Protein AF-A0A3A6UJ00-F1 (afdb_monomer_lite)

Secondary structure (DSSP, 8-state):
-HHHHHHHHHHHHHHHHHHHHHHHHS---EE-HHHHHHHHT--HHHHHHHHTSTTSPPPEEEETTEEEEEHHHHHHHHHHHHT-

Sequence (84 aa):
MRTAYTNDLINALEQLKAQRELQNEVPQIWYTKADLCRHFGITYNTLKRWEKHKRFPLMELKDLCTGRYDIRKIERFLHKLQLS

Radius of gyration: 18.65 Å; chains: 1; bounding box: 44×25×52 Å

pLDDT: mean 82.36, std 11.03, range [47.38, 93.81]

Structure (mmCIF, N/CA/C/O backbone):
data_AF-A0A3A6UJ00-F1
#
_entry.id   AF-A0A3A6UJ00-F1
#
loop_
_atom_site.group_PDB
_atom_site.id
_atom_site.type_symbol
_atom_site.label_atom_id
_atom_site.label_alt_id
_atom_site.label_comp_id
_atom_site.label_asym_id
_atom_site.label_entity_id
_atom_site.label_seq_id
_atom_site.pdbx_PDB_ins_code
_atom_site.Cartn_x
_atom_site.Cartn_y
_atom_site.Cartn_z
_atom_site.occupancy
_atom_site.B_iso_or_equiv
_atom_site.auth_seq_id
_atom_site.auth_comp_id
_atom_site.auth_asym_id
_atom_site.auth_atom_id
_atom_site.pdbx_PDB_model_num
ATOM 1 N N . MET A 1 1 ? -27.352 11.169 35.989 1.00 57.75 1 MET A N 1
ATOM 2 C CA . MET A 1 1 ? -26.978 11.653 34.637 1.00 57.75 1 MET A CA 1
ATOM 3 C C . MET A 1 1 ? -25.532 11.351 34.213 1.00 57.75 1 MET A C 1
ATOM 5 O O . MET A 1 1 ? -25.288 11.347 33.019 1.00 57.75 1 MET A O 1
ATOM 9 N N . ARG A 1 2 ? -24.572 11.050 35.109 1.00 60.25 2 ARG A N 1
ATOM 10 C CA . ARG A 1 2 ? -23.173 10.736 34.717 1.00 60.25 2 ARG A CA 1
ATOM 11 C C . ARG A 1 2 ? -22.953 9.357 34.073 1.00 60.25 2 ARG A C 1
ATOM 13 O O . ARG A 1 2 ? -21.980 9.191 33.356 1.00 60.25 2 ARG A O 1
ATOM 20 N N . THR A 1 3 ? -23.840 8.396 34.321 1.00 67.88 3 THR A N 1
ATOM 21 C CA . THR A 1 3 ? -23.668 6.989 33.917 1.00 67.88 3 THR A CA 1
ATOM 22 C C . THR A 1 3 ? -23.967 6.723 32.440 1.00 67.88 3 THR A C 1
ATOM 24 O O . THR A 1 3 ? -23.356 5.843 31.849 1.00 67.88 3 THR A O 1
ATOM 27 N N . ALA A 1 4 ? -24.872 7.491 31.823 1.00 70.81 4 ALA A N 1
ATOM 28 C CA . ALA A 1 4 ? -25.190 7.345 30.400 1.00 70.81 4 ALA A CA 1
ATOM 29 C C . ALA A 1 4 ? -23.976 7.704 29.526 1.00 70.81 4 ALA A C 1
ATOM 31 O O . ALA A 1 4 ? -23.525 6.891 28.731 1.00 70.81 4 ALA A O 1
ATOM 32 N N . TYR A 1 5 ? -23.357 8.857 29.796 1.00 77.94 5 TYR A N 1
ATOM 33 C CA . TYR A 1 5 ? -22.166 9.315 29.079 1.00 77.94 5 TYR A CA 1
ATOM 34 C C . TYR A 1 5 ? -20.969 8.365 29.233 1.00 77.94 5 TYR A C 1
ATOM 36 O O . TYR A 1 5 ? -20.240 8.120 28.276 1.00 77.94 5 TYR A O 1
ATOM 44 N N . THR A 1 6 ? -20.759 7.793 30.425 1.00 82.50 6 THR A N 1
ATOM 45 C CA . THR A 1 6 ? -19.684 6.808 30.620 1.00 82.50 6 THR A CA 1
ATOM 46 C C . THR A 1 6 ? -19.936 5.525 29.838 1.00 82.50 6 THR A C 1
ATOM 48 O O . THR A 1 6 ? -18.993 4.974 29.283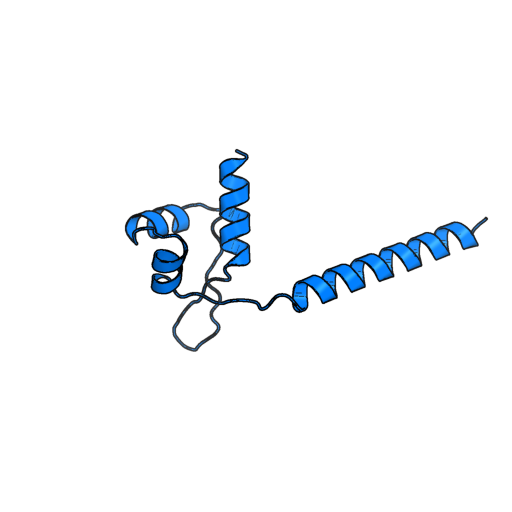 1.00 82.50 6 THR A O 1
ATOM 51 N N . ASN A 1 7 ? -21.189 5.073 29.749 1.00 85.81 7 ASN A N 1
ATOM 52 C CA . ASN A 1 7 ? -21.540 3.877 28.984 1.00 85.81 7 ASN A CA 1
ATOM 53 C C . ASN A 1 7 ? -21.379 4.110 27.475 1.00 85.81 7 ASN A C 1
ATOM 55 O O . ASN A 1 7 ? -20.825 3.257 26.787 1.00 85.81 7 ASN A O 1
ATOM 59 N N . ASP A 1 8 ? -21.768 5.284 26.973 1.00 88.44 8 ASP A N 1
ATOM 60 C CA . ASP A 1 8 ? -21.577 5.655 25.566 1.00 88.44 8 ASP A CA 1
ATOM 61 C C . ASP A 1 8 ? -20.090 5.695 25.182 1.00 88.44 8 ASP A C 1
ATOM 63 O O . ASP A 1 8 ? -19.704 5.207 24.118 1.00 88.44 8 ASP A O 1
ATOM 67 N N . LEU A 1 9 ? -19.233 6.211 26.071 1.00 89.06 9 LEU A N 1
ATOM 68 C CA . LEU A 1 9 ? -17.784 6.217 25.862 1.00 89.06 9 LEU A CA 1
ATOM 69 C C . LEU A 1 9 ? -17.186 4.807 25.837 1.00 89.06 9 LEU A C 1
ATOM 71 O O . LEU A 1 9 ? -16.319 4.536 25.008 1.00 89.06 9 LEU A O 1
ATOM 75 N N . ILE A 1 10 ? -17.634 3.913 26.724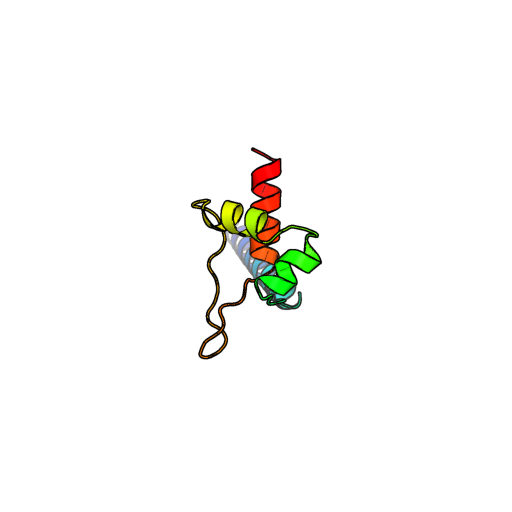 1.00 92.31 10 ILE A N 1
ATOM 76 C CA . ILE A 1 10 ? -17.182 2.514 26.756 1.00 92.31 10 ILE A CA 1
ATOM 77 C C . ILE A 1 10 ? -17.577 1.810 25.453 1.00 92.31 10 ILE A C 1
ATOM 79 O O . ILE A 1 10 ? -16.718 1.214 24.803 1.00 92.31 10 ILE A O 1
ATOM 83 N N . ASN A 1 11 ? -18.829 1.972 25.020 1.00 93.62 11 ASN A N 1
ATOM 84 C CA . ASN A 1 11 ? -19.333 1.404 23.769 1.00 93.62 11 ASN A CA 1
ATOM 85 C C . ASN A 1 11 ? -18.542 1.908 22.552 1.00 93.62 11 ASN A C 1
ATOM 87 O O . ASN A 1 11 ? -18.147 1.120 21.693 1.00 93.62 11 ASN A O 1
ATOM 91 N N . ALA A 1 12 ? -18.253 3.212 22.485 1.00 92.12 12 ALA A N 1
ATOM 92 C CA . ALA A 1 12 ? -17.436 3.781 21.414 1.00 92.12 12 ALA A CA 1
ATOM 93 C C . ALA A 1 12 ? -16.013 3.193 21.405 1.00 92.12 12 ALA A C 1
ATOM 95 O O . ALA A 1 12 ? -15.439 2.936 20.344 1.00 92.12 12 ALA A O 1
ATOM 96 N N . LEU A 1 13 ? -15.440 2.940 22.584 1.00 93.06 13 LEU A N 1
ATOM 97 C CA . LEU A 1 13 ? -14.108 2.359 22.716 1.00 93.06 13 LEU A CA 1
ATOM 98 C C . LEU A 1 13 ? -14.069 0.892 22.261 1.00 93.06 13 LEU A C 1
ATOM 100 O O . LEU A 1 13 ? -13.113 0.479 21.603 1.00 93.06 13 LEU A O 1
ATOM 104 N N . GLU A 1 14 ? -15.104 0.115 22.579 1.00 93.38 14 GLU A N 1
ATOM 105 C CA . GLU A 1 14 ? -15.264 -1.264 22.104 1.00 93.38 14 GLU A CA 1
ATOM 106 C C . GLU A 1 14 ? -15.432 -1.325 20.586 1.00 93.38 14 GLU A C 1
ATOM 108 O O . GLU A 1 14 ? -14.752 -2.111 19.925 1.00 93.38 14 GLU A O 1
ATOM 113 N N . GLN A 1 15 ? -16.244 -0.435 20.011 1.00 92.38 15 GLN A N 1
ATOM 114 C CA . GLN A 1 15 ? -16.404 -0.337 18.559 1.00 92.38 15 GLN A CA 1
ATOM 115 C C . GLN A 1 15 ? -15.074 -0.036 17.857 1.00 92.38 15 GLN A C 1
ATOM 117 O O . GLN A 1 15 ? -14.753 -0.664 16.847 1.00 92.38 15 GLN A O 1
ATOM 122 N N . LEU A 1 16 ? -14.263 0.875 18.405 1.00 90.75 16 LEU A N 1
ATOM 123 C CA . LEU A 1 16 ? -12.940 1.184 17.856 1.00 90.75 16 LEU A CA 1
ATOM 124 C C . LEU A 1 16 ? -11.976 -0.009 17.935 1.00 90.75 16 LEU A C 1
ATOM 126 O O . LEU A 1 16 ? -11.184 -0.218 17.012 1.00 90.75 16 LEU A O 1
ATOM 130 N N . LYS A 1 17 ? -12.031 -0.803 19.012 1.00 91.44 17 LYS A N 1
ATOM 131 C CA . LYS A 1 17 ? -11.232 -2.032 19.138 1.00 91.44 17 LYS A CA 1
ATOM 132 C C . LYS A 1 17 ? -11.654 -3.077 18.107 1.00 91.44 17 LYS A C 1
ATOM 134 O O . LYS A 1 17 ? -10.792 -3.552 17.372 1.00 91.44 17 LYS A O 1
ATOM 139 N N . ALA A 1 18 ? -12.954 -3.336 17.976 1.00 88.12 18 ALA A N 1
ATOM 140 C CA . ALA A 1 18 ? -13.492 -4.281 16.999 1.00 88.12 18 ALA A CA 1
ATOM 141 C C . ALA A 1 18 ? -13.133 -3.882 15.555 1.00 88.12 18 ALA A C 1
ATOM 143 O O . ALA A 1 18 ? -12.709 -4.710 14.752 1.00 88.12 18 ALA A O 1
ATOM 144 N N . GLN A 1 19 ? -13.206 -2.587 15.225 1.00 83.62 19 GLN A N 1
ATOM 145 C CA . GLN A 1 19 ? -12.765 -2.077 13.921 1.00 83.62 19 GLN A CA 1
ATOM 146 C C . GLN A 1 19 ? -11.273 -2.321 13.664 1.00 83.62 19 GLN A C 1
ATOM 148 O O . GLN A 1 19 ? -10.871 -2.567 12.526 1.00 83.62 19 GLN A O 1
ATOM 153 N N . ARG A 1 20 ? -10.436 -2.238 14.702 1.00 80.44 20 ARG A N 1
ATOM 154 C CA . ARG A 1 20 ? -8.994 -2.469 14.591 1.00 80.44 20 ARG A CA 1
ATOM 155 C C . ARG A 1 20 ? -8.661 -3.950 14.434 1.00 80.44 20 ARG A C 1
ATOM 157 O O . ARG A 1 20 ? -7.770 -4.276 13.655 1.00 80.44 20 ARG A O 1
ATOM 164 N N . GLU A 1 21 ? -9.382 -4.826 15.125 1.00 82.31 21 GLU A N 1
ATOM 165 C CA . GLU A 1 21 ? -9.268 -6.281 14.971 1.00 82.31 21 GLU A CA 1
ATOM 166 C C . GLU A 1 21 ? -9.666 -6.713 13.558 1.00 82.31 21 GLU A C 1
ATOM 168 O O . GLU A 1 21 ? -8.858 -7.336 12.874 1.00 82.31 21 GLU A O 1
ATOM 173 N N . LEU A 1 22 ? -10.803 -6.231 13.044 1.00 74.62 22 LEU A N 1
ATOM 174 C CA . LEU A 1 22 ? -11.216 -6.462 11.654 1.00 74.62 22 LEU A CA 1
ATOM 175 C C . LEU A 1 22 ? -10.168 -5.976 10.635 1.00 74.62 22 LEU A C 1
ATOM 177 O O . LEU A 1 22 ? -9.934 -6.621 9.616 1.00 74.62 22 LEU A O 1
ATOM 181 N N . GLN A 1 23 ? -9.490 -4.851 10.894 1.00 68.25 23 GLN A N 1
ATOM 182 C CA . GLN A 1 23 ? -8.405 -4.376 10.022 1.00 68.25 23 GLN A CA 1
ATOM 183 C C . GLN A 1 23 ? -7.152 -5.268 10.056 1.00 68.25 23 GLN A C 1
ATOM 185 O O . GLN A 1 23 ? -6.428 -5.324 9.052 1.00 68.25 23 GLN A O 1
ATOM 190 N N . ASN A 1 24 ? -6.896 -5.940 11.181 1.00 67.00 24 ASN A N 1
ATOM 191 C CA . ASN A 1 24 ? -5.788 -6.881 11.346 1.00 67.00 24 ASN A CA 1
ATOM 192 C C . ASN A 1 24 ? -6.088 -8.250 10.719 1.00 67.00 24 ASN A C 1
ATOM 194 O O . ASN A 1 24 ? -5.158 -8.912 10.264 1.00 67.00 24 ASN A O 1
ATOM 198 N N . GLU A 1 25 ? -7.359 -8.661 10.672 1.00 65.62 25 GLU A N 1
ATOM 199 C CA . GLU A 1 25 ? -7.787 -9.932 10.071 1.00 65.62 25 GLU A CA 1
ATOM 200 C C . GLU A 1 25 ? -7.702 -9.939 8.547 1.00 65.62 25 GLU A C 1
ATOM 202 O O . GLU A 1 25 ? -7.477 -10.988 7.939 1.00 65.62 25 GLU A O 1
ATOM 207 N N . VAL A 1 26 ? -7.831 -8.776 7.901 1.00 63.72 26 VAL A N 1
ATOM 208 C CA . VAL A 1 26 ? -7.515 -8.694 6.476 1.00 63.72 26 VAL A CA 1
ATOM 209 C C . VAL A 1 26 ? -6.031 -9.081 6.338 1.00 63.72 26 VAL A C 1
ATOM 211 O O . VAL A 1 26 ? -5.186 -8.518 7.045 1.00 63.72 26 VAL A O 1
ATOM 214 N N . PRO A 1 27 ? -5.653 -9.999 5.434 1.00 65.31 27 PRO A N 1
ATOM 215 C CA . PRO A 1 27 ? -4.256 -10.370 5.245 1.00 65.31 27 PRO A CA 1
ATOM 216 C C . PRO A 1 27 ? -3.494 -9.177 4.669 1.00 65.31 27 PRO A C 1
ATOM 218 O O . PRO A 1 27 ? -3.897 -8.588 3.661 1.00 65.31 27 PRO A O 1
ATOM 221 N N . GLN A 1 28 ? -2.438 -8.726 5.347 1.00 71.94 28 GLN A N 1
ATOM 222 C CA . GLN A 1 28 ? -1.593 -7.651 4.827 1.00 71.94 28 GLN A CA 1
ATOM 223 C C . GLN A 1 28 ? -0.699 -8.242 3.740 1.00 71.94 28 GLN A C 1
ATOM 225 O O . GLN A 1 28 ? 0.256 -8.968 4.026 1.00 71.94 28 GLN A O 1
ATOM 230 N N . ILE A 1 29 ? -1.061 -7.978 2.486 1.00 82.50 29 ILE A N 1
ATOM 231 C CA . ILE A 1 29 ? -0.382 -8.530 1.318 1.00 82.50 29 ILE A CA 1
ATOM 232 C C . ILE A 1 29 ? 0.743 -7.579 0.906 1.00 82.50 29 ILE A C 1
ATOM 234 O O . ILE A 1 29 ? 0.529 -6.384 0.690 1.00 82.50 29 ILE A O 1
ATOM 238 N N . TRP A 1 30 ? 1.948 -8.137 0.798 1.00 85.88 30 TRP A N 1
ATOM 239 C CA . TRP A 1 30 ? 3.180 -7.411 0.510 1.00 85.88 30 TRP A CA 1
ATOM 240 C C . TRP A 1 30 ? 3.658 -7.709 -0.901 1.00 85.88 30 TRP A C 1
ATOM 242 O O . TRP A 1 30 ? 4.011 -8.850 -1.193 1.00 85.88 30 TRP A O 1
ATOM 252 N N . TYR A 1 31 ? 3.711 -6.695 -1.758 1.00 87.06 31 TYR A N 1
ATOM 253 C CA . TYR A 1 31 ? 4.096 -6.846 -3.160 1.00 87.06 31 TYR A CA 1
ATOM 254 C C . TYR A 1 31 ? 5.449 -6.225 -3.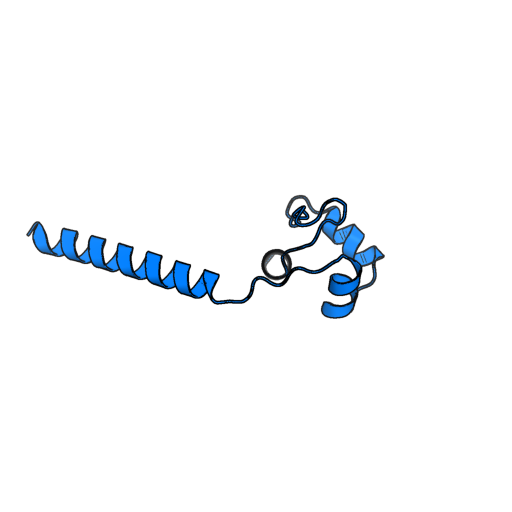465 1.00 87.06 31 TYR A C 1
ATOM 256 O O . TYR A 1 31 ? 5.792 -5.142 -2.988 1.00 87.06 31 TYR A O 1
ATOM 264 N N . THR A 1 32 ? 6.223 -6.905 -4.308 1.00 88.75 32 THR A N 1
ATOM 265 C CA . THR A 1 32 ? 7.384 -6.288 -4.948 1.00 88.75 32 THR A CA 1
ATOM 266 C C . THR A 1 32 ? 6.928 -5.305 -6.031 1.00 88.75 32 THR A C 1
ATOM 268 O O . THR A 1 32 ? 5.760 -5.276 -6.425 1.00 88.75 32 THR A O 1
ATOM 271 N N . LYS A 1 33 ? 7.853 -4.508 -6.579 1.00 88.69 33 LYS A N 1
ATOM 272 C CA . LYS A 1 33 ? 7.545 -3.642 -7.731 1.00 88.69 33 LYS A CA 1
ATOM 273 C C . LYS A 1 33 ? 7.009 -4.430 -8.931 1.00 88.69 33 LYS A C 1
ATOM 275 O O . LYS A 1 33 ? 6.121 -3.944 -9.626 1.00 88.69 33 LYS A O 1
ATOM 280 N N . ALA A 1 34 ? 7.538 -5.631 -9.169 1.00 88.88 34 ALA A N 1
ATOM 281 C CA . ALA A 1 34 ? 7.096 -6.492 -10.261 1.00 88.88 34 ALA A CA 1
ATOM 282 C C . ALA A 1 34 ? 5.668 -7.005 -10.026 1.00 88.88 34 ALA A C 1
ATOM 284 O O . ALA A 1 34 ? 4.836 -6.927 -10.931 1.00 88.88 34 ALA A O 1
ATOM 285 N N . ASP A 1 35 ? 5.365 -7.444 -8.801 1.00 90.44 35 ASP A N 1
ATOM 286 C CA . ASP A 1 35 ? 4.024 -7.913 -8.435 1.00 90.44 35 ASP A CA 1
ATOM 287 C C . ASP A 1 35 ? 2.997 -6.784 -8.508 1.00 90.44 35 ASP A C 1
ATOM 289 O O . ASP A 1 35 ? 1.909 -6.989 -9.034 1.00 90.44 35 ASP A O 1
ATOM 293 N N . LEU A 1 36 ? 3.359 -5.569 -8.078 1.00 89.31 36 LEU A N 1
ATOM 294 C CA . LEU A 1 36 ? 2.515 -4.383 -8.243 1.00 89.31 36 LEU A CA 1
ATOM 295 C C . LEU A 1 36 ? 2.194 -4.111 -9.713 1.00 89.31 36 LEU A C 1
ATOM 297 O O . LEU A 1 36 ? 1.035 -3.885 -10.056 1.00 89.31 36 LEU A O 1
ATOM 301 N N . CYS A 1 37 ? 3.204 -4.146 -10.587 1.00 91.25 37 CYS A N 1
ATOM 302 C CA . CYS A 1 37 ? 2.999 -3.929 -12.018 1.00 91.25 37 CYS A CA 1
ATOM 303 C C . CYS A 1 37 ? 2.040 -4.972 -12.604 1.00 91.25 37 CYS A C 1
ATOM 305 O O . CYS A 1 37 ? 1.120 -4.616 -13.337 1.00 91.25 37 CYS A O 1
ATOM 307 N N . ARG A 1 38 ? 2.216 -6.248 -12.234 1.00 92.69 38 ARG A N 1
ATOM 308 C CA . ARG A 1 38 ? 1.341 -7.342 -12.672 1.00 92.69 38 ARG A CA 1
ATOM 309 C C . ARG A 1 38 ? -0.078 -7.197 -12.124 1.00 92.69 38 ARG A C 1
ATOM 311 O O . ARG A 1 38 ? -1.025 -7.375 -12.878 1.00 92.69 38 ARG A O 1
ATOM 318 N N . HIS A 1 39 ? -0.223 -6.865 -10.846 1.00 90.38 39 HIS A N 1
ATOM 319 C CA . HIS A 1 39 ? -1.518 -6.766 -10.181 1.00 90.38 39 HIS A CA 1
ATOM 320 C C . HIS A 1 39 ? -2.377 -5.625 -10.728 1.00 90.38 39 HIS A C 1
ATOM 322 O O . HIS A 1 39 ? -3.554 -5.820 -11.000 1.00 90.38 39 HIS A O 1
ATOM 328 N N . PHE A 1 40 ? -1.781 -4.448 -10.933 1.00 87.88 40 PHE A N 1
ATOM 329 C CA . PHE A 1 40 ? -2.491 -3.287 -11.473 1.00 87.88 40 PHE A CA 1
ATOM 330 C C . PHE A 1 40 ? -2.503 -3.240 -13.009 1.00 87.88 40 PHE A C 1
ATOM 332 O O . PHE A 1 40 ? -3.088 -2.324 -13.582 1.00 87.88 40 PHE A O 1
ATOM 339 N N . GLY A 1 41 ? -1.840 -4.183 -13.688 1.00 92.50 41 GLY A N 1
ATOM 340 C CA . GLY A 1 41 ? -1.717 -4.187 -15.148 1.00 92.50 41 GLY A CA 1
ATOM 341 C C . GLY A 1 41 ? -0.968 -2.968 -15.701 1.00 92.50 41 GLY A C 1
ATOM 342 O O . GLY A 1 41 ? -1.263 -2.503 -16.799 1.00 92.50 41 GLY A O 1
ATOM 343 N N . ILE A 1 42 ? -0.018 -2.417 -14.938 1.00 92.19 42 ILE A N 1
ATOM 344 C CA . ILE A 1 42 ? 0.725 -1.202 -15.299 1.00 92.19 42 ILE A CA 1
ATOM 345 C C . ILE A 1 42 ? 2.166 -1.508 -15.704 1.00 92.19 42 ILE A C 1
ATOM 347 O O . ILE A 1 42 ? 2.765 -2.500 -15.296 1.00 92.19 42 ILE A O 1
ATOM 351 N N . THR A 1 43 ? 2.768 -0.594 -16.464 1.00 93.81 43 THR A N 1
ATOM 352 C CA . THR A 1 43 ? 4.202 -0.658 -16.769 1.00 93.81 43 THR A CA 1
ATOM 353 C C . THR A 1 43 ? 5.048 -0.114 -15.618 1.00 93.81 43 THR A C 1
ATOM 355 O O . THR A 1 43 ? 4.612 0.740 -14.840 1.00 93.81 43 THR A O 1
ATOM 358 N N . TYR A 1 44 ? 6.318 -0.519 -15.575 1.00 90.94 44 TYR A N 1
ATOM 359 C CA . TYR A 1 44 ? 7.282 -0.003 -14.600 1.00 90.94 44 TYR A CA 1
ATOM 360 C C . TYR A 1 44 ? 7.470 1.523 -14.685 1.00 90.94 44 TYR A C 1
ATOM 362 O O . TYR A 1 44 ? 7.701 2.187 -13.675 1.00 90.94 44 TYR A O 1
ATOM 370 N N . ASN A 1 45 ? 7.322 2.106 -15.880 1.00 93.19 45 ASN A N 1
ATOM 371 C CA . ASN A 1 45 ? 7.382 3.556 -16.069 1.00 93.19 45 ASN A CA 1
ATOM 372 C C . ASN A 1 45 ? 6.218 4.268 -15.372 1.00 93.19 45 ASN A C 1
ATOM 374 O O . ASN A 1 45 ? 6.422 5.321 -14.766 1.00 93.19 45 ASN A O 1
ATOM 378 N N . THR A 1 46 ? 5.018 3.687 -15.425 1.00 90.75 46 THR A N 1
ATOM 379 C CA . THR A 1 46 ? 3.848 4.193 -14.698 1.00 90.75 46 THR A CA 1
ATOM 380 C C . THR A 1 46 ? 4.082 4.124 -13.192 1.00 90.75 46 THR A C 1
ATOM 382 O O . THR A 1 46 ? 3.895 5.127 -12.506 1.00 90.75 46 THR A O 1
ATOM 385 N N . LEU A 1 47 ? 4.598 2.997 -12.689 1.00 90.06 47 LEU A N 1
ATOM 386 C CA . LEU A 1 47 ? 4.933 2.848 -11.271 1.00 90.06 47 LEU A CA 1
ATOM 387 C C . LEU A 1 47 ? 5.976 3.884 -10.816 1.00 90.06 47 LEU A C 1
ATOM 389 O O . LEU A 1 47 ? 5.787 4.545 -9.799 1.00 90.06 47 LEU A O 1
ATOM 393 N N . LYS A 1 48 ? 7.032 4.119 -11.606 1.00 90.31 48 LYS A N 1
ATOM 394 C CA . LYS A 1 48 ? 8.023 5.175 -11.329 1.00 90.31 48 LYS A CA 1
ATOM 395 C C . LYS A 1 48 ? 7.418 6.578 -11.280 1.00 90.31 48 LYS A C 1
ATOM 397 O O . LYS A 1 48 ? 7.913 7.428 -10.544 1.00 90.31 48 LYS A O 1
ATOM 402 N N . ARG A 1 49 ? 6.386 6.865 -12.080 1.00 89.75 49 ARG A N 1
ATOM 403 C CA . ARG A 1 49 ? 5.669 8.150 -12.004 1.00 89.75 49 ARG A CA 1
ATOM 404 C C . ARG A 1 49 ? 4.885 8.257 -10.701 1.00 89.75 49 ARG A C 1
ATOM 406 O O . ARG A 1 49 ? 4.897 9.322 -10.094 1.00 89.75 49 ARG A O 1
ATOM 413 N N . TRP A 1 50 ? 4.266 7.168 -10.249 1.00 88.62 50 TRP A N 1
ATOM 414 C CA . TRP A 1 50 ? 3.596 7.136 -8.949 1.00 88.62 50 TRP A CA 1
ATOM 415 C C . TRP A 1 50 ? 4.584 7.345 -7.803 1.00 88.62 50 TRP A C 1
ATOM 417 O O . TRP A 1 50 ? 4.320 8.178 -6.949 1.00 88.62 50 TRP A O 1
ATOM 427 N N . GLU A 1 51 ? 5.761 6.714 -7.839 1.00 88.38 51 GLU A N 1
ATOM 428 C CA . GLU A 1 51 ? 6.822 6.904 -6.833 1.00 88.38 51 GLU A CA 1
ATOM 429 C C . GLU A 1 51 ? 7.284 8.363 -6.686 1.00 88.38 51 GLU A C 1
ATOM 431 O O . GLU A 1 51 ? 7.731 8.762 -5.614 1.00 88.38 51 GLU A O 1
ATOM 436 N N . LYS A 1 52 ? 7.155 9.184 -7.737 1.00 88.69 52 LYS A N 1
ATOM 437 C CA . LYS A 1 52 ? 7.473 10.620 -7.675 1.00 88.69 52 LYS A CA 1
ATOM 438 C C . LYS A 1 52 ? 6.419 11.446 -6.936 1.00 88.69 52 LYS A C 1
ATOM 440 O O . LYS A 1 52 ? 6.701 12.586 -6.566 1.00 88.69 52 LYS A O 1
ATOM 445 N N . HIS A 1 53 ? 5.210 10.926 -6.724 1.00 88.38 53 HIS A N 1
ATOM 446 C CA . HIS A 1 53 ? 4.203 11.647 -5.955 1.00 88.38 53 HIS A CA 1
ATOM 447 C C . HIS A 1 53 ? 4.587 11.698 -4.478 1.00 88.38 53 HIS A C 1
ATOM 449 O O . HIS A 1 53 ? 4.809 10.678 -3.836 1.00 88.38 53 HIS A O 1
ATOM 455 N N . LYS A 1 54 ? 4.524 12.898 -3.890 1.00 83.94 54 LYS A N 1
ATOM 456 C CA . LYS A 1 54 ? 4.819 13.142 -2.465 1.00 83.94 54 LYS A CA 1
ATOM 457 C C . LYS A 1 54 ? 4.001 12.274 -1.495 1.00 83.94 54 LYS A C 1
ATOM 459 O O . LYS A 1 54 ? 4.414 12.051 -0.365 1.00 83.94 54 LYS A O 1
ATOM 464 N N . ARG A 1 55 ? 2.812 11.833 -1.916 1.00 86.00 55 ARG A N 1
ATOM 465 C CA . ARG A 1 55 ? 1.878 11.017 -1.122 1.00 86.00 55 ARG A CA 1
ATOM 466 C C . ARG A 1 55 ? 1.960 9.522 -1.423 1.00 86.00 55 ARG A C 1
ATOM 468 O O . ARG A 1 55 ? 1.153 8.766 -0.883 1.00 86.00 55 ARG A O 1
ATOM 475 N N . PHE A 1 56 ? 2.872 9.107 -2.295 1.00 87.94 56 PHE A N 1
ATOM 476 C CA . PHE A 1 56 ? 3.023 7.702 -2.618 1.00 87.94 56 PHE A CA 1
ATOM 477 C C . PHE A 1 56 ? 3.518 6.925 -1.387 1.00 87.94 56 PHE A C 1
ATOM 479 O O . PHE A 1 56 ? 4.407 7.410 -0.682 1.00 87.94 56 PHE A O 1
ATOM 486 N N . PRO A 1 57 ? 2.945 5.746 -1.091 1.00 88.81 57 PRO A N 1
ATOM 487 C CA . PRO A 1 57 ? 3.389 4.917 0.022 1.00 88.81 57 PRO A CA 1
ATOM 488 C C . PRO A 1 57 ? 4.869 4.549 -0.090 1.00 88.81 57 PRO A C 1
ATOM 490 O O . PRO A 1 57 ? 5.343 4.155 -1.154 1.00 88.81 57 PRO A O 1
ATOM 493 N N . LEU A 1 58 ? 5.596 4.648 1.022 1.00 85.12 58 LEU A N 1
ATOM 494 C CA . LEU A 1 58 ? 6.981 4.192 1.095 1.00 85.12 58 LEU A CA 1
ATOM 495 C C . LEU A 1 58 ? 7.042 2.661 1.135 1.00 85.12 58 LEU A C 1
ATOM 497 O O . LEU A 1 58 ? 6.131 2.006 1.644 1.00 85.12 58 LEU A O 1
ATOM 501 N N . MET A 1 59 ? 8.136 2.109 0.609 1.00 84.81 59 MET A N 1
ATOM 502 C CA . MET A 1 59 ? 8.447 0.689 0.768 1.00 84.81 59 MET A CA 1
ATOM 503 C C . MET A 1 59 ? 8.747 0.388 2.229 1.00 84.81 59 MET A C 1
ATOM 505 O O . MET A 1 59 ? 9.486 1.128 2.879 1.00 84.81 59 MET A O 1
ATOM 509 N N . GLU A 1 60 ? 8.232 -0.734 2.710 1.00 82.44 60 GLU A N 1
ATOM 510 C CA . GLU A 1 60 ? 8.614 -1.275 4.004 1.00 82.44 60 GLU A CA 1
ATOM 511 C C . GLU A 1 60 ? 9.704 -2.325 3.805 1.00 82.44 60 GLU A C 1
ATOM 513 O O . GLU A 1 60 ? 9.595 -3.243 2.982 1.00 82.44 60 GLU A O 1
ATOM 518 N N . LEU A 1 61 ? 10.798 -2.149 4.542 1.00 72.62 61 LEU A N 1
ATOM 519 C CA . LEU A 1 61 ? 11.914 -3.083 4.582 1.00 72.62 61 LEU A CA 1
ATOM 520 C C . LEU A 1 61 ? 11.518 -4.244 5.488 1.00 72.62 61 LEU A C 1
ATOM 522 O O . LEU A 1 61 ? 11.702 -4.186 6.700 1.00 72.62 61 LEU A O 1
ATOM 526 N N . LYS A 1 62 ? 10.919 -5.276 4.892 1.00 65.81 62 LYS A N 1
ATOM 527 C CA . LYS A 1 62 ? 10.533 -6.490 5.621 1.00 65.81 62 LYS A CA 1
ATOM 528 C C . LYS A 1 62 ? 11.628 -7.560 5.597 1.00 65.81 62 LYS A C 1
ATOM 530 O O . LYS A 1 62 ? 11.742 -8.324 6.544 1.00 65.81 62 LYS A O 1
ATOM 535 N N . ASP A 1 63 ? 12.445 -7.570 4.544 1.00 58.97 63 ASP A N 1
ATOM 536 C CA . ASP A 1 63 ? 13.549 -8.509 4.340 1.00 58.97 63 ASP A CA 1
ATOM 537 C C . ASP A 1 63 ? 14.847 -7.748 4.037 1.00 58.97 63 ASP A C 1
ATOM 539 O O . ASP A 1 63 ? 14.810 -6.683 3.415 1.00 58.97 63 ASP A O 1
ATOM 543 N N . LEU A 1 64 ? 15.985 -8.330 4.438 1.00 56.28 64 LEU A N 1
ATOM 544 C CA . LEU A 1 64 ? 17.341 -7.752 4.499 1.00 56.28 64 LEU A CA 1
ATOM 545 C C . LEU A 1 64 ? 17.797 -6.911 3.288 1.00 56.28 64 LEU A C 1
ATOM 547 O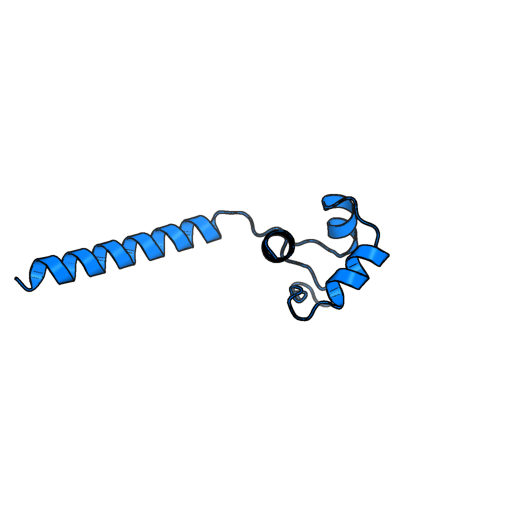 O . LEU A 1 64 ? 18.691 -6.084 3.448 1.00 56.28 64 LEU A O 1
ATOM 551 N N . CYS A 1 65 ? 17.203 -7.070 2.099 1.00 58.16 65 CYS A N 1
ATOM 552 C CA . CYS A 1 65 ? 17.545 -6.276 0.910 1.00 58.16 65 CYS A CA 1
ATOM 553 C C . CYS A 1 65 ? 16.372 -5.935 -0.031 1.00 58.16 65 CYS A C 1
ATOM 555 O O . CYS A 1 65 ? 16.605 -5.299 -1.059 1.00 58.16 65 CYS A O 1
ATOM 557 N N . THR A 1 66 ? 15.125 -6.337 0.259 1.00 66.31 66 THR A N 1
ATOM 558 C CA . THR A 1 66 ? 14.009 -6.145 -0.694 1.00 66.31 66 THR A CA 1
ATOM 559 C C . THR A 1 66 ? 12.861 -5.381 -0.047 1.00 66.31 66 THR A C 1
ATOM 561 O O . THR A 1 66 ? 12.114 -5.925 0.765 1.00 66.31 66 THR A O 1
ATOM 564 N N . GLY A 1 67 ? 12.710 -4.108 -0.419 1.00 77.44 67 GLY A N 1
ATOM 565 C CA . GLY A 1 67 ? 11.554 -3.303 -0.031 1.00 77.44 67 GLY A CA 1
ATOM 566 C C . GLY A 1 67 ? 10.275 -3.843 -0.674 1.00 77.44 67 GLY A C 1
ATOM 567 O O . GLY A 1 67 ? 10.246 -4.111 -1.879 1.00 77.44 67 GLY A O 1
ATOM 568 N N . ARG A 1 68 ? 9.218 -4.008 0.124 1.00 86.69 68 ARG A N 1
ATOM 569 C CA . ARG A 1 68 ? 7.890 -4.423 -0.345 1.00 86.69 68 ARG A CA 1
ATOM 570 C C . ARG A 1 68 ? 6.869 -3.324 -0.074 1.00 86.69 68 ARG A C 1
ATOM 572 O O . ARG A 1 68 ? 7.016 -2.534 0.855 1.00 86.69 68 ARG A O 1
ATOM 579 N N . TYR A 1 69 ? 5.830 -3.275 -0.891 1.00 87.50 69 TYR A N 1
ATOM 580 C CA . TYR A 1 69 ? 4.713 -2.358 -0.729 1.00 87.50 69 TYR A CA 1
ATOM 581 C C . TYR A 1 69 ? 3.529 -3.074 -0.106 1.00 87.50 69 TYR A C 1
ATOM 583 O O . TYR A 1 69 ? 3.171 -4.174 -0.523 1.00 87.50 69 TYR A O 1
ATOM 591 N N . ASP A 1 70 ? 2.894 -2.413 0.854 1.00 88.69 70 ASP A N 1
ATOM 592 C CA . ASP A 1 70 ? 1.568 -2.801 1.317 1.00 88.69 70 ASP A CA 1
ATOM 593 C C . ASP A 1 70 ? 0.532 -2.366 0.278 1.00 88.69 70 ASP A C 1
ATOM 595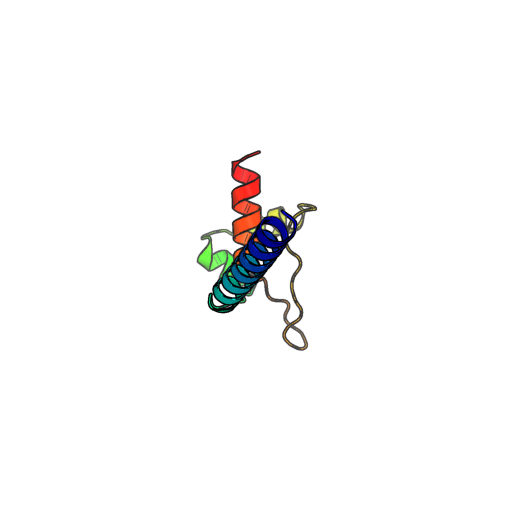 O O . ASP A 1 70 ? 0.352 -1.167 0.020 1.00 88.69 70 ASP A O 1
ATOM 599 N N . ILE A 1 71 ? -0.154 -3.345 -0.309 1.00 87.25 71 ILE A N 1
ATOM 600 C CA . ILE A 1 71 ? -1.114 -3.108 -1.384 1.00 87.25 71 ILE A CA 1
ATOM 601 C C . ILE A 1 71 ? -2.231 -2.149 -0.963 1.00 87.25 71 ILE A C 1
ATOM 603 O O . ILE A 1 71 ? -2.602 -1.261 -1.728 1.00 87.25 71 ILE A O 1
ATOM 607 N N . ARG A 1 72 ? -2.672 -2.208 0.299 1.00 86.00 72 ARG A N 1
ATOM 608 C CA . ARG A 1 72 ? -3.772 -1.371 0.797 1.00 86.00 72 ARG A CA 1
ATOM 609 C C . ARG A 1 72 ? -3.414 0.102 0.794 1.00 86.00 72 ARG A C 1
ATOM 611 O O . ARG A 1 72 ? -4.267 0.965 0.590 1.00 86.00 72 ARG A O 1
ATOM 618 N N . LYS A 1 73 ? -2.146 0.418 1.071 1.00 87.81 73 LYS A N 1
ATOM 619 C CA . LYS A 1 73 ? -1.667 1.804 1.056 1.00 87.81 73 LYS A CA 1
ATOM 620 C C . LYS A 1 73 ? -1.669 2.344 -0.370 1.00 87.81 73 LYS A C 1
ATOM 622 O O . LYS A 1 73 ? -2.026 3.505 -0.568 1.00 87.81 73 LYS A O 1
ATOM 627 N N . ILE A 1 74 ? -1.309 1.502 -1.339 1.00 88.19 74 ILE A N 1
ATOM 628 C CA . ILE A 1 74 ? -1.317 1.843 -2.765 1.00 88.19 74 ILE A CA 1
ATOM 629 C C . ILE A 1 74 ? -2.755 2.042 -3.251 1.00 88.19 74 ILE A C 1
ATOM 631 O O . ILE A 1 74 ? -3.051 3.080 -3.834 1.00 88.19 74 ILE A O 1
ATOM 635 N N . GLU A 1 75 ? -3.675 1.135 -2.927 1.00 87.75 75 GLU A N 1
ATOM 636 C CA . GLU A 1 75 ? -5.098 1.269 -3.275 1.00 87.75 75 GLU A CA 1
ATOM 637 C C . GLU A 1 75 ? -5.721 2.535 -2.676 1.00 87.75 75 GLU A C 1
ATOM 639 O O . GLU A 1 75 ? -6.370 3.307 -3.380 1.00 87.75 75 GLU A O 1
ATOM 644 N N . ARG A 1 76 ? -5.456 2.825 -1.394 1.00 87.75 76 ARG A N 1
ATOM 645 C CA . ARG A 1 76 ? -5.901 4.076 -0.755 1.00 87.75 76 ARG A CA 1
ATOM 646 C C . ARG A 1 76 ? -5.328 5.315 -1.440 1.00 87.75 76 ARG A C 1
ATOM 648 O O . ARG A 1 76 ? -6.001 6.343 -1.488 1.00 87.75 76 ARG A O 1
ATOM 655 N N . PHE A 1 77 ? -4.088 5.253 -1.920 1.00 89.00 77 PHE A N 1
ATOM 656 C CA . PHE A 1 77 ? -3.478 6.341 -2.682 1.00 89.00 77 PHE A CA 1
ATOM 657 C C . PHE A 1 77 ? -4.187 6.541 -4.028 1.00 89.00 77 PHE A C 1
ATOM 659 O O . PHE A 1 77 ? -4.541 7.673 -4.353 1.00 89.00 77 PHE A O 1
ATOM 666 N N . LEU A 1 78 ? -4.464 5.459 -4.759 1.00 86.38 78 LEU A N 1
ATOM 667 C CA . LEU A 1 78 ? -5.169 5.514 -6.041 1.00 86.38 78 LEU A CA 1
ATOM 668 C C . LEU A 1 78 ? -6.605 6.025 -5.889 1.00 86.38 78 LEU A C 1
ATOM 670 O O . LEU A 1 78 ? -7.017 6.910 -6.633 1.00 86.38 78 LEU A O 1
ATOM 674 N N . HIS A 1 79 ? -7.330 5.564 -4.871 1.00 86.69 79 HIS A N 1
ATOM 675 C CA . HIS A 1 79 ? -8.681 6.045 -4.579 1.00 86.69 79 HIS A CA 1
ATOM 676 C C . HIS A 1 79 ? -8.703 7.551 -4.267 1.00 86.69 79 HIS A C 1
ATOM 678 O O . HIS A 1 79 ? -9.595 8.275 -4.694 1.00 86.69 79 HIS A O 1
ATOM 684 N N . LYS A 1 80 ? -7.688 8.059 -3.554 1.00 83.75 80 LYS A N 1
ATOM 685 C CA . LYS A 1 80 ? -7.552 9.500 -3.282 1.00 83.75 80 LYS A CA 1
ATOM 686 C C . LYS A 1 80 ? -7.222 10.321 -4.528 1.00 83.75 80 LYS A C 1
ATOM 688 O O . LYS A 1 80 ? -7.606 11.482 -4.576 1.00 83.75 80 LYS A O 1
ATOM 693 N N . LEU A 1 81 ? -6.494 9.752 -5.489 1.00 79.56 81 LEU A N 1
ATOM 694 C CA . LEU A 1 81 ? -6.181 10.411 -6.759 1.00 79.56 81 LEU A CA 1
ATOM 695 C C . LEU A 1 81 ? -7.401 10.520 -7.678 1.00 79.56 81 LEU A C 1
ATOM 697 O O . LEU A 1 81 ? -7.497 11.498 -8.398 1.00 79.56 81 LEU A O 1
ATOM 701 N N . GLN A 1 82 ? -8.317 9.546 -7.658 1.00 74.31 82 GLN A N 1
ATOM 702 C CA . GLN A 1 82 ? -9.538 9.588 -8.478 1.00 74.31 82 GLN A CA 1
ATOM 703 C C . GLN A 1 82 ? -10.593 10.580 -7.968 1.00 74.31 82 GLN A C 1
ATOM 705 O O . GLN A 1 82 ? -11.463 10.991 -8.725 1.00 74.31 82 GLN A O 1
ATOM 710 N N . LEU A 1 83 ? -10.531 10.936 -6.683 1.00 57.19 83 LEU A N 1
ATOM 711 C CA . LEU A 1 83 ? -11.432 11.897 -6.038 1.00 57.19 83 LEU A CA 1
ATOM 712 C C . LEU A 1 83 ? -10.924 13.350 -6.090 1.00 57.19 83 LEU A C 1
ATOM 714 O O . LEU A 1 83 ? -11.590 14.233 -5.551 1.00 57.19 83 LEU A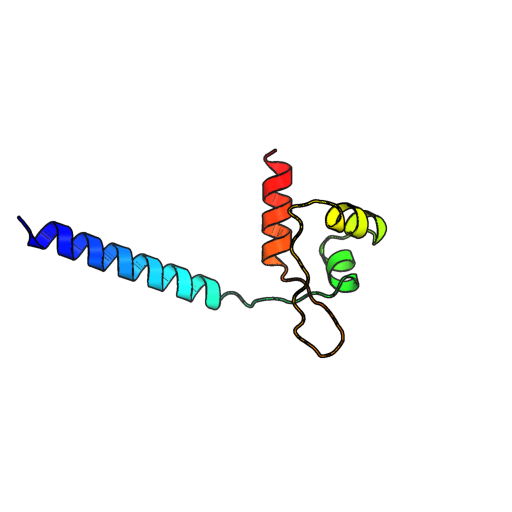 O 1
ATOM 718 N N . SER A 1 84 ? -9.739 13.586 -6.661 1.00 47.38 84 SER A N 1
ATOM 719 C CA . SER A 1 84 ? -9.104 14.904 -6.786 1.00 47.38 84 SER A CA 1
ATOM 720 C C . SER A 1 84 ? -9.115 15.393 -8.223 1.00 47.38 84 SER A C 1
ATOM 722 O O . SER A 1 84 ? -8.985 16.628 -8.361 1.00 47.38 84 SER A O 1
#

Foldseek 3Di:
DVVVVVVVVVVVVVVVVVVVVVVVPPDQDWAALVRVCVVVVHDSVVVVVLVPDPQRDDFDCPDPPGTTDRVVSRVVVVVVVVVD

Organism: NCBI:txid342950

InterPro domains:
  IPR001387 Cro/C1-type, helix-turn-helix domain [PF13443] (32-66)
  IPR009061 Putative DNA-binding domain superfamily [SSF46955] (30-80)